Protein AF-A0AAX2J5T1-F1 (afdb_monomer_lite)

pLDDT: mean 92.18, std 10.62, range [44.94, 98.31]

Secondary structure (DSSP, 8-state):
-----BPPTTT-SSSBHHHHHHHHHHHHHHHHHHHHSPP--HHHHHHHHHHHHHHHHHHHHT--

Radius of gyration: 19.41 Å; chains: 1; bounding box: 31×34×50 Å

Organism: Kingella kingae (NCBI:txid504)

Sequence (64 aa):
MPTTLILDPKIYEFETKNAADEYTEWLQNEVRQSRLSPIISEEQAMNRLDANRAKLLERMKNVN

Structure (mmCIF, N/CA/C/O backbone):
data_AF-A0AAX2J5T1-F1
#
_entry.id   AF-A0AAX2J5T1-F1
#
loop_
_atom_site.group_PDB
_atom_site.id
_atom_site.type_symbol
_atom_site.label_atom_id
_atom_site.label_alt_id
_atom_site.label_comp_id
_atom_site.label_asym_id
_atom_site.label_entity_id
_atom_site.label_seq_id
_atom_site.pdbx_PDB_ins_code
_atom_site.Cartn_x
_atom_site.Cartn_y
_atom_site.Cartn_z
_atom_site.occupancy
_atom_site.B_iso_or_equiv
_atom_site.auth_seq_id
_atom_site.auth_comp_id
_atom_site.auth_asym_id
_atom_site.auth_atom_id
_atom_site.pdbx_PDB_model_num
ATOM 1 N N . MET A 1 1 ? -12.889 -3.189 33.379 1.00 44.94 1 MET A N 1
ATOM 2 C CA . MET A 1 1 ? -13.105 -3.210 31.919 1.00 44.94 1 MET A CA 1
ATOM 3 C C . MET A 1 1 ? -12.414 -1.982 31.348 1.00 44.94 1 MET A C 1
ATOM 5 O O . MET A 1 1 ? -12.743 -0.903 31.829 1.00 44.94 1 MET A O 1
ATOM 9 N N . PRO A 1 2 ? -11.425 -2.098 30.445 1.00 58.75 2 PRO A N 1
ATOM 10 C CA . PRO A 1 2 ? -10.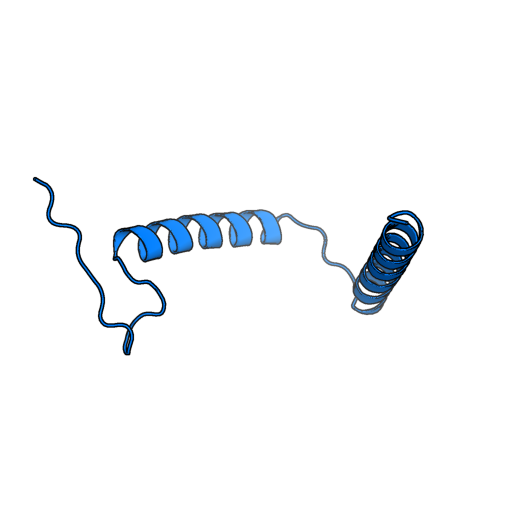877 -0.918 29.786 1.00 58.75 2 PRO A CA 1
ATOM 11 C C . PRO A 1 2 ? -11.966 -0.339 28.876 1.00 58.75 2 PRO A C 1
ATOM 13 O O . PRO A 1 2 ? -12.536 -1.051 28.053 1.00 58.75 2 PRO A O 1
ATOM 16 N N . THR A 1 3 ? -12.321 0.925 29.085 1.00 68.56 3 THR A N 1
ATOM 17 C CA . THR A 1 3 ? -13.321 1.614 28.267 1.00 68.56 3 THR A CA 1
ATOM 18 C C . THR A 1 3 ? -12.699 1.934 26.912 1.00 68.56 3 THR A C 1
ATOM 20 O O . THR A 1 3 ? -11.782 2.752 26.837 1.00 68.56 3 THR A O 1
ATOM 23 N N . THR A 1 4 ? -13.175 1.294 25.845 1.00 77.69 4 THR A N 1
ATOM 24 C CA . THR A 1 4 ? -12.764 1.629 24.477 1.00 77.69 4 THR A CA 1
ATOM 25 C C . THR A 1 4 ? -13.236 3.041 24.140 1.00 77.69 4 THR A C 1
ATOM 27 O O . THR A 1 4 ? -14.430 3.336 24.186 1.00 77.69 4 THR A O 1
ATOM 30 N N . LEU A 1 5 ? -12.289 3.922 23.818 1.00 85.69 5 LEU A N 1
ATOM 31 C CA . LEU A 1 5 ? -12.558 5.294 23.394 1.00 85.69 5 LEU A CA 1
ATOM 32 C C . LEU A 1 5 ? -13.057 5.301 21.944 1.00 85.69 5 LEU A C 1
ATOM 34 O O . LEU A 1 5 ? -12.279 5.045 21.021 1.00 85.69 5 LEU A O 1
ATOM 38 N N . ILE A 1 6 ? -14.348 5.593 21.776 1.00 91.56 6 ILE A N 1
ATOM 39 C CA . ILE A 1 6 ? -14.991 5.845 20.480 1.00 91.56 6 ILE A CA 1
ATOM 40 C C . ILE A 1 6 ? -14.674 7.279 20.044 1.00 91.56 6 ILE A C 1
ATOM 42 O O . ILE A 1 6 ? -14.773 8.206 20.852 1.00 91.56 6 ILE A O 1
ATOM 46 N N . LEU A 1 7 ? -14.279 7.455 18.786 1.00 90.12 7 LEU A N 1
ATOM 47 C CA . LEU A 1 7 ? -13.941 8.752 18.203 1.00 90.12 7 LEU A CA 1
ATOM 48 C C . LEU A 1 7 ? -15.131 9.342 17.434 1.00 90.12 7 LEU A C 1
ATOM 50 O O . LEU A 1 7 ? -15.989 8.614 16.940 1.00 90.12 7 LEU A O 1
ATOM 54 N N . ASP A 1 8 ? -15.184 10.673 17.330 1.00 91.31 8 ASP A N 1
ATOM 55 C CA . ASP A 1 8 ? -16.188 11.353 16.504 1.00 91.31 8 ASP A CA 1
ATOM 56 C C . ASP A 1 8 ? -15.850 11.156 15.014 1.00 91.31 8 ASP A C 1
ATOM 58 O O . ASP A 1 8 ? -14.802 11.643 14.5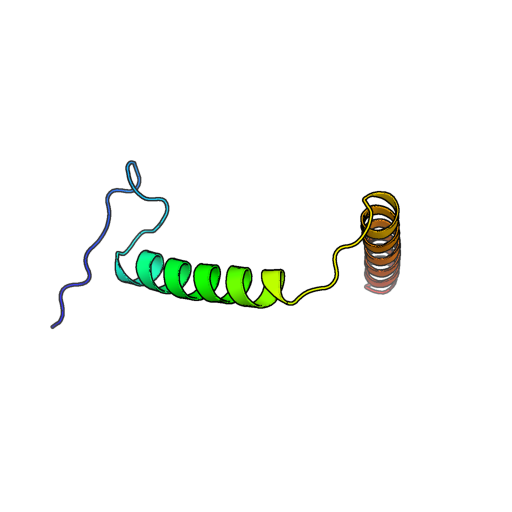70 1.00 91.31 8 ASP A O 1
ATOM 62 N N . PRO A 1 9 ? -16.728 10.511 14.223 1.00 91.75 9 PRO A N 1
ATOM 63 C CA . PRO A 1 9 ? -16.476 10.232 12.811 1.00 91.75 9 PRO A CA 1
ATOM 64 C C . PRO A 1 9 ? -16.407 11.488 11.926 1.00 91.75 9 PRO A C 1
ATOM 66 O O . PRO A 1 9 ? -16.002 11.410 10.769 1.00 91.75 9 PRO A O 1
ATOM 69 N N . LYS A 1 10 ? -16.822 12.662 12.424 1.00 93.19 10 LYS A N 1
ATOM 70 C CA . LYS A 1 10 ? -16.646 13.940 11.713 1.00 93.19 10 LYS A CA 1
ATOM 71 C C . LYS A 1 10 ? -15.232 14.501 11.849 1.00 93.19 10 LYS A C 1
ATOM 73 O O . LYS A 1 10 ? -14.861 15.374 11.069 1.00 93.19 10 LYS A O 1
ATOM 78 N N . ILE A 1 11 ? -14.487 14.049 12.857 1.00 92.19 11 ILE A N 1
ATOM 79 C CA . ILE A 1 11 ? -13.124 14.504 13.157 1.00 92.19 11 ILE A CA 1
ATOM 80 C C . ILE A 1 11 ? -12.108 13.440 12.740 1.00 92.19 11 ILE A C 1
ATOM 82 O O . ILE A 1 11 ? -11.048 13.787 12.226 1.00 92.19 11 ILE A O 1
ATOM 86 N N . TYR A 1 12 ? -12.439 12.166 12.950 1.00 89.56 12 TYR A N 1
ATOM 87 C CA . TYR A 1 12 ? -11.556 11.034 12.707 1.00 89.56 12 TYR A CA 1
ATOM 88 C C . TYR A 1 12 ? -12.187 10.042 11.737 1.00 89.56 12 TYR A C 1
ATOM 90 O O . TYR A 1 12 ? -13.369 9.727 11.820 1.00 89.56 12 TYR A O 1
ATOM 98 N N . GLU A 1 13 ? -11.369 9.493 10.851 1.00 94.25 13 GLU A N 1
ATOM 99 C CA . GLU A 1 13 ? -11.741 8.433 9.917 1.00 94.25 13 GLU A CA 1
ATOM 100 C C . GLU A 1 13 ? -11.824 7.043 10.578 1.00 94.25 13 GLU A C 1
ATOM 102 O O . GLU A 1 13 ? -12.355 6.104 9.985 1.00 94.25 13 GLU A O 1
ATOM 107 N N . PHE A 1 14 ? -11.325 6.911 11.812 1.00 95.31 14 PHE A N 1
ATOM 108 C CA . PHE A 1 14 ? -11.335 5.674 12.593 1.00 95.31 14 PHE A CA 1
ATOM 109 C C . PHE A 1 14 ? -12.405 5.707 13.683 1.00 95.31 14 PHE A C 1
ATOM 111 O O . PHE A 1 14 ? -12.567 6.702 14.381 1.00 95.31 14 PHE A O 1
ATOM 118 N N . GLU A 1 15 ? -13.083 4.577 13.889 1.00 93.56 15 GLU A N 1
ATOM 119 C CA . GLU A 1 15 ? -14.131 4.436 14.908 1.00 93.56 15 GLU A CA 1
ATOM 120 C C . GLU A 1 15 ? -13.582 4.486 16.341 1.00 93.56 15 GLU A C 1
ATOM 122 O O . GLU A 1 15 ? -14.235 4.994 17.253 1.00 93.56 15 GLU A O 1
ATOM 127 N N . THR A 1 16 ? -12.370 3.969 16.562 1.00 95.25 16 THR A N 1
ATOM 128 C CA . THR A 1 16 ? -11.767 3.880 17.896 1.00 95.25 16 THR A CA 1
ATOM 129 C C . THR A 1 16 ? -10.370 4.472 17.912 1.00 95.25 16 THR A C 1
ATOM 131 O O . THR A 1 16 ? -9.641 4.414 16.919 1.00 95.25 16 THR A O 1
ATOM 134 N N . LYS A 1 17 ? -9.957 4.976 19.081 1.00 92.69 17 LYS A N 1
ATOM 135 C CA . LYS A 1 17 ? -8.576 5.428 19.282 1.00 92.69 17 LYS A CA 1
ATOM 136 C C . LYS A 1 17 ? -7.561 4.317 19.000 1.00 92.69 17 LYS A C 1
ATOM 138 O O . LYS A 1 17 ? -6.539 4.582 18.384 1.00 92.69 17 LYS A O 1
ATOM 143 N N . ASN A 1 18 ? -7.871 3.087 19.403 1.00 94.38 18 ASN A N 1
ATOM 144 C CA . ASN A 1 18 ? -6.985 1.950 19.181 1.00 94.38 18 ASN A CA 1
ATOM 145 C C . ASN A 1 18 ? -6.760 1.687 17.683 1.00 94.38 18 ASN A C 1
ATOM 147 O O . ASN A 1 18 ? -5.622 1.540 17.263 1.00 94.38 18 ASN A O 1
ATOM 151 N N . ALA A 1 19 ? -7.818 1.720 16.865 1.00 94.50 19 ALA A N 1
ATOM 152 C CA . ALA A 1 19 ? -7.691 1.555 1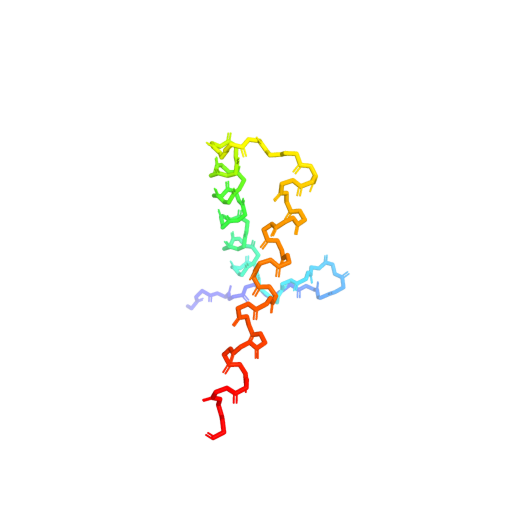5.415 1.00 94.50 19 ALA A CA 1
ATOM 153 C C . ALA A 1 19 ? -6.868 2.683 14.762 1.00 94.50 19 ALA A C 1
ATOM 155 O O . ALA A 1 19 ? -6.077 2.428 13.855 1.00 94.50 19 ALA A O 1
ATOM 156 N N . ALA A 1 20 ? -7.017 3.922 15.242 1.00 93.75 20 ALA A N 1
ATOM 157 C CA . ALA A 1 20 ? -6.211 5.050 14.773 1.00 93.75 20 ALA A CA 1
ATOM 158 C C . ALA A 1 20 ? -4.722 4.902 15.142 1.00 93.75 20 ALA A C 1
ATOM 160 O O . ALA A 1 20 ? -3.840 5.207 14.334 1.00 93.75 20 ALA A O 1
ATOM 161 N N . ASP A 1 21 ? -4.438 4.419 16.354 1.00 95.19 21 ASP A N 1
ATOM 162 C CA . ASP A 1 21 ? -3.074 4.175 16.826 1.00 95.19 21 ASP A CA 1
ATOM 163 C C . ASP A 1 21 ? -2.424 3.019 16.039 1.00 95.19 21 ASP A C 1
ATOM 165 O O . ASP A 1 21 ? -1.317 3.179 15.526 1.00 95.19 21 ASP A O 1
ATOM 169 N N . GLU A 1 22 ? -3.142 1.910 15.831 1.00 96.50 22 GLU A N 1
ATOM 170 C CA . GLU A 1 22 ? -2.687 0.771 15.015 1.00 96.50 22 GLU A CA 1
ATOM 171 C C . GLU A 1 22 ? -2.377 1.186 13.570 1.00 96.50 22 GLU A C 1
ATOM 173 O O . GLU A 1 22 ? -1.333 0.825 13.018 1.00 96.50 22 GLU A O 1
ATOM 178 N N . TYR A 1 23 ? -3.245 1.998 12.958 1.00 96.31 23 TYR A N 1
ATOM 179 C CA . TYR A 1 23 ? -2.985 2.544 11.628 1.00 96.31 23 TYR A CA 1
ATOM 180 C C . TYR A 1 23 ? -1.740 3.435 11.611 1.00 96.31 23 TYR A C 1
ATOM 182 O O . TYR A 1 23 ? -0.936 3.366 10.680 1.00 96.31 23 TYR A O 1
ATOM 190 N N . THR A 1 24 ? -1.557 4.257 12.645 1.00 97.06 24 THR A N 1
ATOM 191 C CA . THR A 1 24 ? -0.388 5.133 12.766 1.00 97.06 24 THR A CA 1
ATOM 192 C C . THR A 1 24 ? 0.904 4.320 12.834 1.00 97.06 24 THR A C 1
ATOM 194 O O . THR A 1 24 ? 1.864 4.639 12.129 1.00 97.06 24 THR A O 1
ATOM 197 N N . GLU A 1 25 ? 0.935 3.251 13.630 1.00 98.06 25 GLU A N 1
ATOM 198 C CA . GLU A 1 25 ? 2.091 2.352 13.726 1.00 98.06 25 GLU A CA 1
ATOM 199 C C . GLU A 1 25 ? 2.386 1.654 12.395 1.00 98.06 25 GLU A C 1
ATOM 201 O O . GLU A 1 25 ? 3.539 1.633 11.940 1.00 98.06 25 GLU A O 1
ATOM 206 N N . TRP A 1 26 ? 1.346 1.139 11.733 1.00 97.88 26 TRP A N 1
ATOM 207 C CA . TRP A 1 26 ? 1.468 0.531 10.410 1.00 97.88 26 TRP A CA 1
ATOM 208 C C . TRP A 1 26 ? 2.034 1.524 9.388 1.00 97.88 26 TRP A C 1
ATOM 210 O O . TRP A 1 26 ? 3.038 1.230 8.736 1.00 97.88 26 TRP A O 1
ATOM 220 N N . LEU A 1 27 ? 1.470 2.731 9.299 1.00 98.12 27 LEU A N 1
ATOM 221 C CA . LEU A 1 27 ? 1.902 3.745 8.339 1.00 98.12 27 LEU A CA 1
ATOM 222 C C . LEU A 1 27 ? 3.355 4.170 8.581 1.00 98.12 27 LEU A C 1
ATOM 224 O O . LEU A 1 27 ? 4.134 4.304 7.636 1.00 98.12 27 LEU A O 1
ATOM 228 N N . GLN A 1 28 ? 3.755 4.352 9.842 1.00 98.31 28 GLN A N 1
ATOM 229 C CA . GLN A 1 28 ? 5.146 4.653 10.183 1.00 98.31 28 GLN A CA 1
ATOM 230 C C . GLN A 1 28 ? 6.096 3.538 9.732 1.00 98.31 28 GLN A C 1
ATOM 232 O O . GLN A 1 28 ? 7.204 3.822 9.262 1.00 98.31 28 GLN A O 1
ATOM 237 N N . ASN A 1 29 ? 5.677 2.276 9.856 1.00 98.06 29 ASN A N 1
ATOM 238 C CA . ASN A 1 29 ? 6.444 1.151 9.343 1.00 98.06 29 ASN A CA 1
ATOM 239 C C . ASN A 1 29 ? 6.530 1.167 7.811 1.00 98.06 29 ASN A C 1
ATOM 241 O O . ASN A 1 29 ? 7.638 1.077 7.283 1.00 98.06 29 ASN A O 1
ATOM 245 N N . GLU A 1 30 ? 5.417 1.358 7.105 1.00 98.12 30 GLU A N 1
ATOM 246 C CA . GLU A 1 30 ? 5.395 1.431 5.638 1.00 98.12 30 GLU A CA 1
ATOM 247 C C . GLU A 1 30 ? 6.275 2.563 5.102 1.00 98.12 30 GLU A C 1
ATOM 249 O O . GLU A 1 30 ? 7.057 2.361 4.171 1.00 98.12 30 GLU A O 1
ATOM 254 N N . VAL A 1 31 ? 6.241 3.742 5.731 1.00 98.00 31 VAL 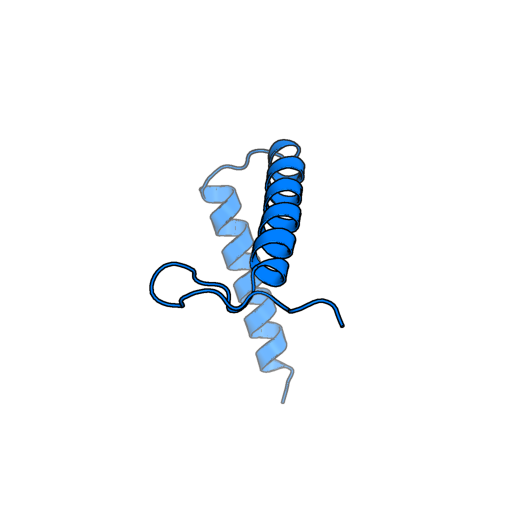A N 1
ATOM 255 C CA . VAL A 1 31 ? 7.123 4.865 5.376 1.00 98.00 31 VAL A CA 1
ATOM 256 C C . VAL A 1 31 ? 8.590 4.494 5.585 1.00 98.00 31 VAL A C 1
ATOM 258 O O . VAL A 1 31 ? 9.433 4.806 4.740 1.00 98.00 31 VAL A O 1
ATOM 261 N N . ARG A 1 32 ? 8.919 3.809 6.687 1.00 97.56 32 ARG A N 1
ATOM 262 C CA . ARG A 1 32 ? 10.288 3.350 6.955 1.00 97.56 32 ARG A CA 1
ATOM 263 C C . ARG A 1 32 ? 10.773 2.384 5.875 1.00 97.56 32 ARG A C 1
ATOM 265 O O . ARG A 1 32 ? 11.879 2.568 5.378 1.00 97.56 32 ARG A O 1
ATOM 272 N N . GLN A 1 33 ? 9.954 1.408 5.487 1.00 97.06 33 GLN A N 1
ATOM 273 C CA . GLN A 1 33 ? 10.302 0.443 4.436 1.00 97.06 33 GLN A CA 1
ATOM 274 C C . GLN A 1 33 ? 10.383 1.101 3.053 1.00 97.06 33 GLN A C 1
ATOM 276 O O . GLN A 1 33 ? 11.299 0.832 2.275 1.00 97.06 33 GLN A O 1
ATOM 281 N N . SER A 1 34 ? 9.480 2.036 2.765 1.00 95.62 34 SER A N 1
ATOM 282 C CA . SER A 1 34 ? 9.457 2.778 1.501 1.00 95.62 34 SER A CA 1
ATOM 283 C C . SER A 1 34 ? 10.733 3.593 1.294 1.00 95.62 34 SER A C 1
ATOM 285 O O . SER A 1 34 ? 11.267 3.630 0.191 1.00 95.62 34 SER A O 1
ATOM 287 N N . ARG A 1 35 ? 11.287 4.184 2.361 1.00 96.12 35 ARG A N 1
ATOM 288 C CA . ARG A 1 35 ? 12.570 4.913 2.305 1.00 96.12 35 ARG A CA 1
ATOM 289 C C . ARG A 1 35 ? 13.771 4.031 1.961 1.00 96.12 35 ARG A C 1
ATOM 291 O O . ARG A 1 35 ? 14.779 4.557 1.502 1.00 96.12 35 ARG A O 1
ATOM 298 N N . LEU A 1 36 ? 13.681 2.725 2.201 1.00 95.88 36 LEU A N 1
ATOM 299 C CA . LEU A 1 36 ? 14.722 1.754 1.849 1.00 95.88 36 LEU A CA 1
ATOM 300 C C . LEU A 1 36 ? 14.543 1.199 0.429 1.00 95.88 36 LEU A C 1
ATOM 302 O O . LEU A 1 36 ? 15.417 0.493 -0.072 1.00 95.88 36 LEU A O 1
ATOM 306 N N . SER A 1 37 ? 13.411 1.489 -0.212 1.00 93.94 37 SER A N 1
ATOM 307 C CA . SER A 1 37 ? 13.087 0.948 -1.525 1.00 93.94 37 SER A CA 1
ATOM 308 C C . SER A 1 37 ? 13.802 1.716 -2.643 1.00 93.94 37 SER A C 1
ATOM 310 O O . SER A 1 37 ? 14.011 2.926 -2.531 1.00 93.94 37 SER A O 1
ATOM 312 N N . PRO A 1 38 ? 14.157 1.049 -3.756 1.00 95.31 38 PRO A N 1
ATOM 313 C CA . PRO A 1 38 ? 14.723 1.726 -4.914 1.00 95.31 38 PRO A CA 1
ATOM 314 C C . PRO A 1 38 ? 13.759 2.767 -5.490 1.00 95.31 38 PRO A C 1
ATOM 316 O O . PRO A 1 38 ? 12.578 2.481 -5.701 1.00 95.31 38 PRO A O 1
ATOM 319 N N . ILE A 1 39 ? 14.287 3.947 -5.815 1.00 96.00 39 ILE A N 1
ATOM 320 C CA . ILE A 1 39 ? 13.555 4.951 -6.589 1.00 96.00 39 ILE A CA 1
ATOM 321 C C . ILE A 1 39 ? 13.459 4.456 -8.033 1.00 96.00 39 ILE A C 1
ATOM 323 O O . ILE A 1 39 ? 14.460 4.050 -8.625 1.00 96.00 39 ILE A O 1
ATOM 327 N N . ILE A 1 40 ? 12.253 4.490 -8.592 1.00 96.38 40 ILE A N 1
ATOM 328 C CA . ILE A 1 40 ? 11.977 4.115 -9.981 1.00 96.38 40 ILE A CA 1
ATOM 329 C C . ILE A 1 40 ? 11.453 5.323 -10.752 1.00 96.38 40 ILE A C 1
ATOM 331 O O . ILE A 1 40 ? 10.864 6.227 -10.158 1.00 96.38 40 ILE A O 1
ATOM 335 N N . SER A 1 41 ? 11.657 5.340 -12.069 1.00 98.12 41 SER A N 1
ATOM 336 C CA . SER A 1 41 ? 11.045 6.361 -12.922 1.00 98.12 41 SER A CA 1
ATOM 337 C C . SER A 1 41 ? 9.537 6.141 -13.053 1.00 98.12 41 SER A C 1
ATOM 339 O O . SER A 1 41 ? 9.027 5.037 -12.841 1.00 98.12 41 SER A O 1
ATOM 341 N N . GLU A 1 42 ? 8.822 7.187 -13.461 1.00 97.88 42 GLU A N 1
ATOM 342 C CA . GLU A 1 42 ? 7.401 7.097 -13.804 1.00 97.88 42 GLU A CA 1
ATOM 343 C C . GLU A 1 42 ? 7.147 6.020 -14.870 1.00 97.88 42 GLU A C 1
ATOM 345 O O . GLU A 1 42 ? 6.298 5.156 -14.679 1.00 97.88 42 GLU A O 1
ATOM 350 N N . GLU A 1 43 ? 7.948 5.992 -15.939 1.00 98.25 43 GLU A N 1
ATOM 351 C CA . GLU A 1 43 ? 7.848 4.978 -16.997 1.00 98.25 43 GLU A CA 1
ATOM 352 C C . GLU A 1 43 ? 7.981 3.550 -16.439 1.00 98.25 43 GLU A C 1
ATOM 354 O O . GLU A 1 43 ? 7.191 2.662 -16.763 1.00 98.25 43 GLU A O 1
ATOM 359 N N . GLN A 1 44 ? 8.942 3.316 -15.539 1.00 98.25 44 GLN A N 1
ATOM 360 C CA . GLN A 1 44 ? 9.103 2.017 -14.884 1.00 98.25 44 GLN A CA 1
ATOM 361 C C . GLN A 1 44 ? 7.904 1.665 -13.997 1.00 98.25 44 GLN A C 1
ATOM 363 O O . GLN A 1 44 ? 7.512 0.496 -13.946 1.00 98.25 44 GLN A O 1
ATOM 368 N N . ALA A 1 45 ? 7.324 2.642 -13.297 1.00 97.44 45 ALA A N 1
ATOM 369 C CA . ALA A 1 45 ? 6.125 2.439 -12.491 1.00 97.44 45 ALA A CA 1
ATOM 370 C C . ALA A 1 45 ? 4.924 2.053 -13.369 1.00 97.44 45 ALA A C 1
ATOM 372 O O . ALA A 1 45 ? 4.251 1.062 -13.079 1.00 97.44 45 ALA A O 1
ATOM 373 N N . MET A 1 46 ? 4.715 2.763 -14.479 1.00 98.31 46 MET A N 1
ATOM 374 C CA . MET A 1 46 ? 3.634 2.491 -15.429 1.00 98.31 46 MET A CA 1
ATOM 375 C C . MET A 1 46 ? 3.771 1.111 -16.073 1.00 98.31 46 MET A C 1
ATOM 377 O O . MET A 1 46 ? 2.824 0.326 -16.043 1.00 98.31 46 MET A O 1
ATOM 381 N N . ASN A 1 47 ? 4.976 0.740 -16.512 1.00 98.19 47 ASN A N 1
ATOM 382 C CA . ASN A 1 47 ? 5.240 -0.591 -17.063 1.00 98.19 47 ASN A CA 1
ATOM 383 C C . ASN A 1 47 ? 4.917 -1.716 -16.061 1.00 98.19 47 ASN A C 1
ATOM 385 O O . ASN A 1 47 ? 4.385 -2.765 -16.436 1.00 98.19 47 ASN A O 1
ATOM 389 N N . ARG A 1 48 ? 5.205 -1.512 -14.766 1.00 97.44 48 ARG A N 1
ATOM 390 C CA . ARG A 1 48 ? 4.844 -2.476 -13.709 1.00 97.44 48 ARG A CA 1
ATOM 391 C C . ARG A 1 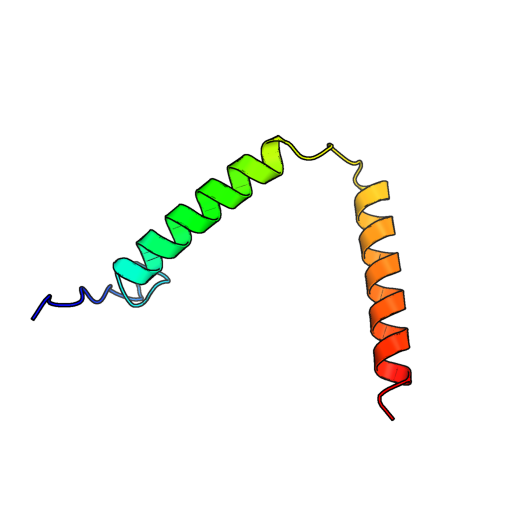48 ? 3.331 -2.571 -13.520 1.00 97.44 48 ARG A C 1
ATOM 393 O O . ARG A 1 48 ? 2.817 -3.678 -13.354 1.00 97.44 48 ARG A O 1
ATOM 400 N N . LEU A 1 49 ? 2.625 -1.440 -13.541 1.00 97.81 49 LEU A N 1
ATOM 401 C CA . LEU A 1 49 ? 1.166 -1.404 -13.421 1.00 97.81 49 LEU A CA 1
ATOM 402 C C . LEU A 1 49 ? 0.489 -2.121 -14.594 1.00 97.81 49 LEU A C 1
ATOM 404 O O . LEU A 1 49 ? -0.373 -2.972 -14.359 1.00 97.81 49 LEU A O 1
ATOM 408 N N . ASP A 1 50 ? 0.929 -1.870 -15.826 1.00 98.19 50 ASP A N 1
ATOM 409 C CA . ASP A 1 50 ? 0.388 -2.521 -17.024 1.00 98.19 50 ASP A CA 1
ATOM 410 C C . ASP A 1 50 ? 0.618 -4.034 -17.011 1.00 98.19 50 ASP A C 1
ATOM 412 O O . ASP A 1 50 ? -0.307 -4.813 -17.266 1.00 98.19 50 ASP A O 1
ATOM 416 N N . ALA A 1 51 ? 1.818 -4.476 -16.622 1.00 98.06 51 ALA A N 1
ATOM 417 C CA . ALA A 1 51 ? 2.125 -5.897 -16.480 1.00 98.06 51 ALA A CA 1
ATOM 418 C C . ALA A 1 51 ? 1.240 -6.575 -15.417 1.00 98.06 51 ALA A C 1
ATOM 420 O O . ALA A 1 51 ? 0.763 -7.696 -15.616 1.00 98.06 51 ALA A O 1
ATOM 421 N N . ASN A 1 52 ? 0.989 -5.903 -14.290 1.00 97.62 52 ASN A N 1
ATOM 422 C CA . ASN A 1 52 ? 0.105 -6.414 -13.241 1.00 97.62 52 ASN A CA 1
ATOM 423 C C . ASN A 1 52 ? -1.354 -6.475 -13.707 1.00 97.62 52 ASN A C 1
ATOM 425 O O . ASN A 1 52 ? -2.040 -7.468 -13.448 1.00 97.62 52 ASN A O 1
ATOM 429 N N . ARG A 1 53 ? -1.816 -5.457 -14.441 1.00 97.56 53 ARG A N 1
ATOM 430 C CA . ARG A 1 53 ? -3.155 -5.425 -15.035 1.00 97.56 53 ARG A CA 1
ATOM 431 C C . ARG A 1 53 ? -3.354 -6.569 -16.027 1.00 97.56 53 ARG A C 1
ATOM 433 O O . ARG A 1 53 ? -4.377 -7.247 -15.961 1.00 97.56 53 ARG A O 1
ATOM 440 N N . ALA A 1 54 ? -2.383 -6.819 -16.904 1.00 97.31 54 ALA A N 1
ATOM 441 C CA . ALA A 1 54 ? -2.432 -7.932 -17.850 1.00 97.31 54 ALA A CA 1
ATOM 442 C C . ALA A 1 54 ? -2.562 -9.285 -17.126 1.00 97.31 54 ALA A C 1
ATOM 444 O O . ALA A 1 54 ? -3.481 -10.050 -17.421 1.00 97.31 54 ALA A O 1
ATOM 445 N N . LYS A 1 55 ? -1.731 -9.528 -16.101 1.00 96.62 55 LYS A N 1
ATOM 446 C CA . LYS A 1 55 ? -1.798 -10.747 -15.270 1.00 96.62 55 LYS A CA 1
ATOM 447 C C . LYS A 1 55 ? -3.150 -10.922 -14.580 1.00 96.62 55 LYS A C 1
ATOM 449 O O . LYS A 1 55 ? -3.653 -12.040 -14.491 1.00 96.62 55 LYS A O 1
ATOM 454 N N . LEU A 1 56 ? -3.737 -9.839 -14.065 1.00 96.00 56 LEU A N 1
ATOM 455 C CA . LEU A 1 56 ? -5.055 -9.889 -13.431 1.00 96.00 56 LEU A CA 1
ATOM 456 C C . LEU A 1 56 ? -6.133 -10.307 -14.439 1.00 96.00 56 LEU A C 1
ATOM 458 O O . LEU A 1 56 ? -6.922 -11.202 -14.148 1.00 96.00 56 LEU A O 1
ATOM 462 N N . LEU A 1 57 ? -6.135 -9.707 -15.632 1.00 96.31 57 LEU A N 1
ATOM 463 C CA . LEU A 1 57 ? -7.098 -10.031 -16.686 1.00 96.31 57 LEU A CA 1
ATOM 464 C C . LEU A 1 57 ? -6.963 -11.478 -17.171 1.00 96.31 57 LEU A C 1
ATOM 466 O O . LEU A 1 57 ? -7.974 -12.136 -17.403 1.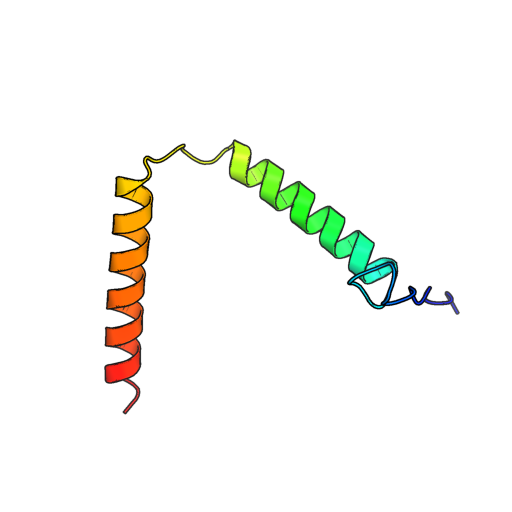00 96.31 57 LEU A O 1
ATOM 470 N N . GLU A 1 58 ? -5.740 -11.994 -17.299 1.00 95.50 58 GLU A N 1
ATOM 471 C CA . GLU A 1 58 ? -5.509 -13.407 -17.617 1.00 95.50 58 GLU A CA 1
ATOM 472 C C . GLU A 1 58 ? -6.076 -14.335 -16.543 1.00 95.50 58 GLU A C 1
ATOM 474 O O . GLU A 1 58 ? -6.785 -15.285 -16.868 1.00 95.50 58 GLU A O 1
ATOM 479 N N . ARG A 1 59 ? -5.836 -14.034 -15.260 1.00 93.88 59 ARG A N 1
ATOM 480 C CA . ARG A 1 59 ? -6.415 -14.814 -14.157 1.00 93.88 59 ARG A CA 1
ATOM 481 C C . ARG A 1 59 ? -7.935 -14.805 -14.208 1.00 93.88 59 ARG A C 1
ATOM 483 O O . ARG A 1 59 ? -8.532 -15.862 -14.091 1.00 93.88 59 ARG A O 1
ATOM 490 N N . MET A 1 60 ? -8.553 -13.647 -14.432 1.00 93.19 60 MET A N 1
ATOM 491 C CA . MET A 1 60 ? -10.013 -13.534 -14.505 1.00 93.19 60 MET A CA 1
ATOM 492 C C . MET A 1 60 ? -10.617 -14.327 -15.670 1.00 93.19 60 MET A C 1
ATOM 494 O O . MET A 1 60 ? -11.699 -14.882 -15.520 1.00 93.19 60 MET A O 1
ATOM 498 N N . LYS A 1 61 ? -9.923 -14.429 -16.811 1.00 89.00 61 LYS A N 1
ATOM 499 C CA . LYS A 1 61 ? -10.365 -15.272 -17.938 1.00 89.00 61 LYS A CA 1
ATOM 500 C C . LYS A 1 61 ? -10.358 -16.767 -17.604 1.00 89.00 61 LYS A C 1
ATOM 502 O O . LYS A 1 61 ? -11.166 -17.504 -18.157 1.00 89.00 61 LYS A O 1
ATOM 507 N N . ASN A 1 62 ? -9.467 -17.188 -16.707 1.00 76.25 62 ASN A N 1
ATOM 508 C CA . ASN A 1 62 ? -9.289 -18.582 -16.295 1.00 76.25 62 ASN A CA 1
ATOM 509 C C . ASN A 1 62 ? -10.146 -18.973 -15.072 1.00 76.25 62 ASN A C 1
ATOM 511 O O . ASN A 1 62 ? -9.977 -20.069 -14.549 1.00 76.25 62 ASN A O 1
ATOM 515 N N . VAL A 1 63 ? -11.028 -18.084 -14.593 1.00 72.69 63 VAL A N 1
ATOM 516 C CA . VAL A 1 63 ? -11.970 -18.325 -13.473 1.00 72.69 63 VAL A CA 1
ATOM 517 C C . VAL A 1 63 ? -13.359 -18.762 -13.990 1.00 72.69 63 VAL A C 1
ATOM 519 O O . VAL A 1 63 ? -14.351 -18.671 -13.274 1.00 72.69 63 VAL A O 1
ATOM 522 N N . ASN A 1 64 ? -13.431 -19.260 -15.230 1.00 55.00 64 ASN A N 1
ATOM 523 C CA . ASN A 1 64 ? -14.614 -19.933 -15.780 1.00 55.00 64 ASN A CA 1
ATOM 524 C C . ASN A 1 64 ? -14.518 -21.447 -15.597 1.00 55.00 64 ASN A C 1
ATOM 526 O O . ASN A 1 64 ? -13.476 -22.006 -16.009 1.00 55.00 64 ASN A O 1
#

Foldseek 3Di:
DPDFAADDVVVDVDGTPVVVVVVVVVVVVVVVVVVVDDDDDPVVVVVVVVVVVVVVVVVVVVPD